Protein AF-A0A4R8WND4-F1 (afdb_monomer)

Radius of gyration: 23.16 Å; Cα contacts (8 Å, |Δi|>4): 41; chains: 1; bounding box: 38×72×34 Å

Foldseek 3Di:
DDDDDDDPPPDPPPPPPPVPPADPDDDADVPGDDDDDDDDPDFDKAKDADPVVVVRVVPRIDIDGGDD

Structure (mmCIF, N/CA/C/O backbone):
data_AF-A0A4R8WND4-F1
#
_entry.id   AF-A0A4R8WND4-F1
#
loop_
_atom_site.group_PDB
_atom_site.id
_atom_site.type_symbol
_atom_site.label_atom_id
_atom_site.label_alt_id
_atom_site.label_comp_id
_atom_site.label_asym_id
_atom_site.label_entity_id
_atom_site.label_seq_id
_atom_site.pdbx_PDB_ins_code
_atom_site.Cartn_x
_atom_site.Cartn_y
_atom_site.Cartn_z
_atom_site.occupancy
_atom_site.B_iso_or_equiv
_atom_site.auth_seq_id
_atom_site.auth_comp_id
_atom_site.auth_asym_id
_atom_site.auth_atom_id
_atom_site.pdbx_PDB_model_num
ATOM 1 N N . MET A 1 1 ? -20.549 65.453 19.367 1.00 42.62 1 MET A N 1
ATOM 2 C CA . MET A 1 1 ? -21.306 64.762 18.300 1.00 42.62 1 MET A CA 1
ATOM 3 C C . MET A 1 1 ? -20.652 63.406 18.130 1.00 42.62 1 MET A C 1
ATOM 5 O O . MET A 1 1 ? -19.784 63.232 17.290 1.00 42.62 1 MET A O 1
ATOM 9 N N . GLU A 1 2 ? -20.987 62.496 19.036 1.00 44.88 2 GLU A N 1
ATOM 10 C CA . GLU A 1 2 ? -20.547 61.105 19.019 1.00 44.88 2 GLU A CA 1
ATOM 11 C C . GLU A 1 2 ? -21.712 60.276 18.505 1.00 44.88 2 GLU A C 1
ATOM 13 O O . GLU A 1 2 ? -22.736 60.191 19.175 1.00 44.88 2 GLU A O 1
ATOM 18 N N . THR A 1 3 ? -21.562 59.661 17.337 1.00 44.75 3 THR A N 1
ATOM 19 C CA . THR A 1 3 ? -22.359 58.484 16.993 1.00 44.75 3 THR A CA 1
ATOM 20 C C . THR A 1 3 ? -21.480 57.481 16.258 1.00 44.75 3 THR A C 1
ATOM 22 O O . THR A 1 3 ? -21.250 57.595 15.060 1.00 44.75 3 THR A O 1
ATOM 25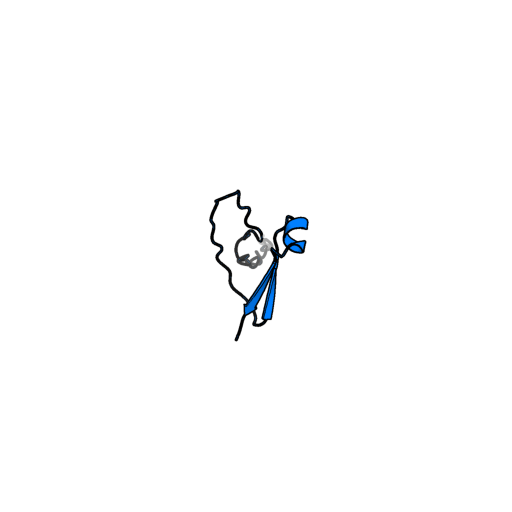 N N . SER A 1 4 ? -20.988 56.532 17.056 1.00 45.41 4 SER A N 1
ATOM 26 C CA . SER A 1 4 ? -20.850 55.102 16.766 1.00 45.41 4 SER A CA 1
ATOM 27 C C . SER A 1 4 ? -20.161 54.716 15.454 1.00 45.41 4 SER A C 1
ATOM 29 O O . SER A 1 4 ? -20.796 54.507 14.424 1.00 45.41 4 SER A O 1
ATOM 31 N N . SER A 1 5 ? -18.838 54.538 15.544 1.00 50.41 5 SER A N 1
ATOM 32 C CA . SER A 1 5 ? -18.113 53.621 14.666 1.00 50.41 5 SER A CA 1
ATOM 33 C C . SER A 1 5 ? -18.636 52.209 14.898 1.00 50.41 5 SER A C 1
ATOM 35 O O . SER A 1 5 ? -18.412 51.621 15.960 1.00 50.41 5 SER A O 1
ATOM 37 N N . ASP A 1 6 ? -19.333 51.702 13.893 1.00 60.69 6 ASP A N 1
ATOM 38 C CA . ASP A 1 6 ? -19.802 50.331 13.796 1.00 60.69 6 ASP A CA 1
ATOM 39 C C . ASP A 1 6 ? -18.594 49.383 13.881 1.00 60.69 6 ASP A C 1
ATOM 41 O O . ASP A 1 6 ? -17.701 49.380 13.028 1.00 60.69 6 ASP A O 1
ATOM 45 N N . GLN A 1 7 ? -18.501 48.659 14.995 1.00 58.66 7 GLN A N 1
ATOM 46 C CA . GLN A 1 7 ? -17.428 47.709 15.260 1.00 58.66 7 GLN A CA 1
ATOM 47 C C . GLN A 1 7 ? -17.617 46.520 14.319 1.00 58.66 7 GLN A C 1
ATOM 49 O O . GLN A 1 7 ? -18.482 45.673 14.545 1.00 58.66 7 GLN A O 1
ATOM 54 N N . VAL A 1 8 ? -16.787 46.444 13.278 1.00 57.28 8 VAL A N 1
ATOM 55 C CA . VAL A 1 8 ? -16.598 45.224 12.488 1.00 57.28 8 VAL A CA 1
ATOM 56 C C . VAL A 1 8 ? -16.199 44.116 13.460 1.00 57.28 8 VAL A C 1
ATOM 58 O O . VAL A 1 8 ? -15.071 44.078 13.952 1.00 57.28 8 VAL A O 1
ATOM 61 N N . ARG A 1 9 ? -17.147 43.229 13.778 1.00 57.59 9 ARG A N 1
ATOM 62 C CA . ARG A 1 9 ? -16.858 41.981 14.480 1.00 57.59 9 ARG A CA 1
ATOM 63 C C . ARG A 1 9 ? -15.961 41.163 13.563 1.00 57.59 9 ARG A C 1
ATOM 65 O O . ARG A 1 9 ? -16.413 40.626 12.557 1.00 57.59 9 ARG A O 1
ATOM 72 N N . VAL A 1 10 ? -14.682 41.104 13.911 1.00 60.53 10 VAL A N 1
ATOM 73 C CA . VAL A 1 10 ? -13.778 40.069 13.424 1.00 60.53 10 VAL A CA 1
ATOM 74 C C . VAL A 1 10 ? -14.302 38.769 14.022 1.00 60.53 10 VAL A C 1
ATOM 76 O O . VAL A 1 10 ? -14.027 38.462 15.179 1.00 60.53 10 VAL A O 1
ATOM 79 N N . GLU A 1 11 ? -15.15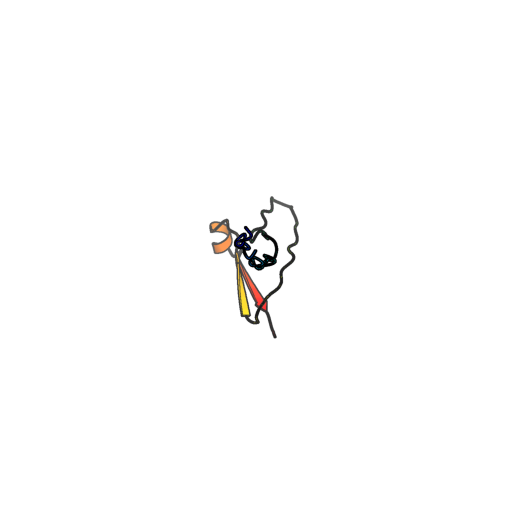4 38.060 13.284 1.00 64.00 11 GLU A N 1
ATOM 80 C CA . GLU A 1 11 ? -15.453 36.676 13.625 1.00 64.00 11 GLU A CA 1
ATOM 81 C C . GLU A 1 11 ? -14.149 35.902 13.444 1.00 64.00 11 GLU A C 1
ATOM 83 O O . GLU A 1 11 ? -13.525 35.952 12.382 1.00 64.00 11 GLU A O 1
ATOM 88 N N . GLU A 1 12 ? -13.688 35.274 14.521 1.00 61.78 12 GLU A N 1
ATOM 89 C CA . GLU A 1 12 ? -12.550 34.369 14.512 1.00 61.78 12 GLU A CA 1
ATOM 90 C C . GLU A 1 12 ? -12.843 33.277 13.481 1.00 61.78 12 GLU A C 1
ATOM 92 O O . GLU A 1 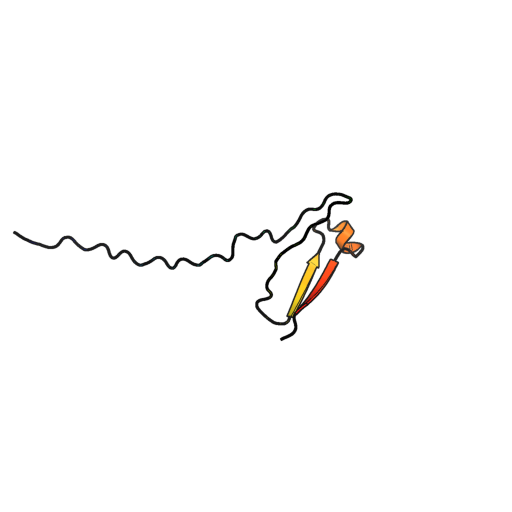12 ? -13.648 32.379 13.720 1.00 61.78 12 GLU A O 1
ATOM 97 N N . ILE A 1 13 ? -12.253 33.404 12.290 1.00 64.62 13 ILE A N 1
ATOM 98 C CA . ILE A 1 13 ? -12.347 32.383 11.251 1.00 64.62 13 ILE A CA 1
ATOM 99 C C . ILE A 1 13 ? -11.747 31.131 11.887 1.00 64.62 13 ILE A C 1
ATOM 101 O O . ILE A 1 13 ? -10.565 31.178 12.244 1.00 64.62 13 ILE A O 1
ATOM 105 N N . PRO A 1 14 ? -12.512 30.039 12.080 1.00 54.00 14 PRO A N 1
ATOM 106 C CA . PRO A 1 14 ? -11.962 28.854 12.700 1.00 54.00 14 PRO A CA 1
ATOM 107 C C . PRO A 1 14 ? -10.796 28.405 11.832 1.00 54.00 14 PRO A C 1
ATOM 109 O O . PRO A 1 14 ? -10.970 28.030 10.669 1.00 54.00 14 PRO A O 1
ATOM 112 N N . SER A 1 15 ? -9.594 28.484 12.399 1.00 59.06 15 SER A N 1
ATOM 113 C CA . SER A 1 15 ? -8.439 27.815 11.837 1.00 59.06 15 SER A CA 1
ATOM 114 C C . SER A 1 15 ? -8.744 26.335 11.969 1.00 59.06 15 SER A C 1
ATOM 116 O O . SER A 1 15 ? -8.491 25.713 13.002 1.00 59.06 15 SER A O 1
ATOM 118 N N . TYR A 1 16 ? -9.347 25.757 10.930 1.00 57.44 16 TYR A N 1
ATOM 119 C CA . TYR A 1 16 ? -9.127 24.350 10.700 1.00 57.44 16 TYR A CA 1
ATOM 120 C C . TYR A 1 16 ? -7.618 24.248 10.565 1.00 57.44 16 TYR A C 1
ATOM 122 O O . TYR A 1 16 ? -7.048 24.692 9.566 1.00 57.44 16 TYR A O 1
ATOM 130 N N . SER A 1 17 ? -6.976 23.690 11.591 1.00 55.88 17 SER A N 1
ATOM 131 C CA . SER A 1 17 ? -5.757 22.940 11.376 1.00 55.88 17 SER A CA 1
ATOM 132 C C . SER A 1 17 ? -6.143 21.922 10.316 1.00 55.88 17 SER A C 1
ATOM 134 O O . SER A 1 17 ? -6.722 20.883 10.619 1.00 55.88 17 SER A O 1
ATOM 136 N N . GLN A 1 18 ? -5.964 22.297 9.049 1.00 60.84 18 GLN A N 1
ATOM 137 C CA . GLN A 1 18 ? -5.942 21.341 7.971 1.00 60.84 18 GLN A CA 1
ATOM 138 C C . GLN A 1 18 ? -4.837 20.395 8.441 1.00 60.84 18 GLN A C 1
ATOM 140 O O . GLN A 1 18 ? -3.706 20.872 8.630 1.00 60.84 18 GLN A O 1
ATOM 145 N N . PRO A 1 19 ? -5.127 19.119 8.774 1.00 53.84 19 PRO A N 1
ATOM 146 C CA . PRO A 1 19 ? -4.036 18.163 8.862 1.00 53.84 19 PRO A CA 1
ATOM 147 C C . PRO A 1 19 ? -3.301 18.357 7.544 1.00 53.84 19 PRO A C 1
ATOM 149 O O . PRO A 1 19 ? -3.977 18.445 6.519 1.00 53.84 19 PRO A O 1
ATOM 152 N N . ALA A 1 20 ? -1.997 18.633 7.633 1.00 56.22 20 ALA A N 1
ATOM 153 C CA . ALA A 1 20 ? -1.187 19.187 6.556 1.00 56.22 20 ALA A CA 1
ATOM 154 C C . ALA A 1 20 ? -1.606 18.631 5.192 1.00 56.22 20 ALA A C 1
ATOM 156 O O . ALA A 1 20 ? -2.035 17.483 5.121 1.00 56.22 20 ALA A O 1
ATOM 157 N N . ASP A 1 21 ? -1.468 19.416 4.126 1.00 55.19 21 ASP A N 1
ATOM 158 C CA . ASP A 1 21 ? -1.619 18.956 2.744 1.00 55.19 21 ASP A CA 1
ATOM 159 C C . ASP A 1 21 ? -0.627 17.802 2.456 1.00 55.19 21 ASP A C 1
ATOM 161 O O . ASP A 1 21 ? 0.419 17.967 1.828 1.00 55.19 21 ASP A O 1
ATOM 165 N N . LEU A 1 22 ? -0.911 16.624 3.010 1.00 61.16 22 LEU A N 1
ATOM 166 C CA . LEU A 1 22 ? -0.104 15.426 2.996 1.00 61.16 22 LEU A CA 1
ATOM 167 C C . LEU A 1 22 ? -0.408 14.759 1.666 1.00 61.16 22 LEU A C 1
ATOM 169 O O . LEU A 1 22 ? -1.564 14.487 1.327 1.00 61.16 22 LEU A O 1
ATOM 173 N N . ALA A 1 23 ? 0.640 14.511 0.889 1.00 66.44 23 ALA A N 1
ATOM 174 C CA . ALA A 1 23 ? 0.501 13.805 -0.368 1.00 66.44 23 ALA A CA 1
ATOM 175 C C . ALA A 1 23 ? -0.089 12.407 -0.111 1.00 66.44 23 ALA A C 1
ATOM 177 O O . ALA A 1 23 ? 0.454 11.618 0.658 1.00 66.44 23 ALA A O 1
ATOM 178 N N . GLN A 1 24 ? -1.187 12.081 -0.798 1.00 83.00 24 GLN A N 1
ATOM 179 C CA . GLN A 1 24 ? -1.793 10.740 -0.777 1.00 83.00 24 GLN A CA 1
ATOM 180 C C . GLN A 1 24 ? -1.004 9.723 -1.618 1.00 83.00 24 GLN A C 1
ATOM 182 O O . GLN A 1 24 ? -1.359 8.547 -1.683 1.00 83.00 24 GLN A O 1
ATOM 187 N N . VAL A 1 25 ? 0.041 10.188 -2.306 1.00 91.44 25 VAL A N 1
ATOM 188 C CA . VAL A 1 25 ? 0.825 9.425 -3.272 1.00 91.44 25 VAL A CA 1
ATOM 189 C C . VAL A 1 25 ? 2.297 9.720 -3.038 1.00 91.44 25 VAL A C 1
ATOM 191 O O . VAL A 1 25 ? 2.696 10.880 -2.959 1.00 91.44 25 VAL A O 1
ATOM 194 N N . LEU A 1 26 ? 3.097 8.663 -2.969 1.00 92.25 26 LEU A N 1
ATOM 195 C CA . LEU A 1 26 ? 4.549 8.733 -2.930 1.00 92.25 26 LEU A CA 1
ATOM 196 C C . LEU A 1 26 ? 5.086 8.088 -4.206 1.00 92.25 26 LEU A C 1
ATOM 198 O O . LEU A 1 26 ? 4.874 6.895 -4.419 1.00 92.25 26 LEU A O 1
ATOM 202 N N . ASP A 1 27 ? 5.749 8.875 -5.051 1.00 93.38 27 ASP A N 1
ATOM 203 C CA . ASP A 1 27 ? 6.425 8.351 -6.238 1.00 93.38 27 ASP A CA 1
ATOM 204 C C . ASP A 1 27 ? 7.803 7.797 -5.862 1.00 93.38 27 ASP A C 1
ATOM 206 O O . ASP A 1 27 ? 8.538 8.402 -5.075 1.00 93.38 27 ASP A O 1
ATOM 210 N N . LEU A 1 28 ? 8.138 6.632 -6.411 1.00 93.00 28 LEU A N 1
ATOM 211 C CA . LEU A 1 28 ? 9.392 5.934 -6.151 1.00 93.00 28 LEU A CA 1
ATOM 212 C C . LEU A 1 28 ? 9.961 5.420 -7.470 1.00 93.00 28 LEU A C 1
ATOM 214 O O . LEU A 1 28 ? 9.357 4.588 -8.149 1.00 93.00 28 LEU A O 1
ATOM 218 N N . ALA A 1 29 ? 11.167 5.871 -7.800 1.00 94.88 29 ALA A N 1
ATOM 219 C CA . ALA A 1 29 ? 11.933 5.302 -8.895 1.00 94.88 29 ALA A CA 1
ATOM 220 C C . ALA A 1 29 ? 12.450 3.893 -8.545 1.00 94.88 29 ALA A C 1
ATOM 222 O O . ALA A 1 29 ? 12.427 3.447 -7.394 1.00 94.88 29 ALA A O 1
ATOM 223 N N . ALA A 1 30 ? 12.974 3.179 -9.544 1.00 93.88 30 ALA A N 1
ATOM 224 C CA . ALA A 1 30 ? 13.595 1.877 -9.326 1.00 93.88 30 ALA A CA 1
ATOM 225 C C . ALA A 1 30 ? 14.703 1.960 -8.257 1.00 93.88 30 ALA A C 1
ATOM 227 O O . ALA A 1 30 ? 15.570 2.829 -8.316 1.00 93.88 30 ALA A O 1
ATOM 228 N N . ALA A 1 31 ? 14.665 1.033 -7.295 1.00 95.44 31 ALA A N 1
ATOM 229 C CA . ALA A 1 31 ? 15.549 0.979 -6.125 1.00 95.44 31 ALA A CA 1
ATOM 230 C C . ALA A 1 31 ? 15.442 2.166 -5.142 1.00 95.44 31 ALA A C 1
ATOM 232 O O . ALA A 1 31 ? 16.223 2.233 -4.191 1.00 95.44 31 ALA A O 1
ATOM 233 N N . GLN A 1 32 ? 14.470 3.068 -5.308 1.00 97.50 32 GLN A N 1
ATOM 234 C CA . GLN A 1 32 ? 14.178 4.103 -4.322 1.00 97.50 32 GLN A CA 1
ATOM 235 C C . GLN A 1 32 ? 13.319 3.531 -3.186 1.00 97.50 32 GLN A C 1
ATOM 237 O O . GLN A 1 32 ? 12.328 2.841 -3.419 1.00 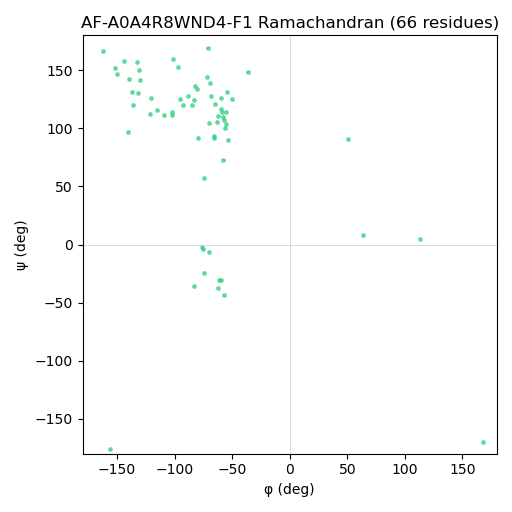97.50 32 GLN A O 1
ATOM 242 N N . GLY A 1 33 ? 13.697 3.843 -1.947 1.00 94.00 33 GLY A N 1
ATOM 243 C CA . GLY A 1 33 ? 12.870 3.616 -0.765 1.00 94.00 33 GLY A CA 1
ATOM 244 C C . GLY A 1 33 ? 12.205 4.908 -0.296 1.00 94.00 33 GLY A C 1
ATOM 245 O O . GLY A 1 33 ? 12.676 6.007 -0.588 1.00 94.00 33 GLY A O 1
ATOM 246 N N . GLY A 1 34 ? 11.134 4.773 0.476 1.00 91.75 34 GLY A N 1
ATOM 247 C CA . GLY A 1 34 ? 10.480 5.890 1.144 1.00 91.75 34 GLY A CA 1
ATOM 248 C C . GLY A 1 34 ? 9.585 5.406 2.277 1.00 91.75 34 GLY A C 1
ATOM 249 O O . GLY A 1 34 ? 9.315 4.211 2.397 1.00 91.75 34 GLY A O 1
ATOM 250 N N . PHE A 1 35 ? 9.153 6.334 3.123 1.00 92.44 35 PHE A N 1
ATOM 251 C CA . PHE A 1 35 ? 8.211 6.077 4.206 1.00 92.44 35 PHE A CA 1
ATOM 252 C C . PHE A 1 35 ? 7.118 7.143 4.189 1.00 92.44 35 PHE A C 1
ATOM 254 O O . PHE A 1 35 ? 7.312 8.233 3.651 1.00 92.44 35 PHE A O 1
ATOM 261 N N . VAL A 1 36 ? 5.968 6.811 4.767 1.00 90.69 36 VAL A N 1
ATOM 262 C CA . VAL A 1 36 ? 4.843 7.728 4.944 1.00 90.69 36 VAL A CA 1
ATOM 263 C C . VAL A 1 36 ? 4.390 7.671 6.396 1.00 90.69 36 VAL A C 1
ATOM 265 O O . VAL A 1 36 ? 4.370 6.599 7.002 1.00 90.69 36 VAL A O 1
ATOM 268 N N . GLU A 1 37 ? 4.028 8.822 6.948 1.00 90.25 37 GLU A N 1
ATOM 269 C CA . GLU A 1 37 ? 3.343 8.910 8.234 1.00 90.25 37 GLU A CA 1
ATOM 270 C C . GLU A 1 37 ? 1.845 8.991 7.962 1.00 90.25 37 GLU A C 1
ATOM 272 O O . GLU A 1 37 ? 1.386 9.825 7.181 1.00 90.25 37 GLU A O 1
ATOM 277 N N . LEU A 1 38 ? 1.084 8.081 8.564 1.00 87.81 38 LEU A N 1
ATOM 278 C CA . LEU A 1 38 ? -0.352 7.985 8.355 1.00 87.81 38 LEU A CA 1
ATOM 279 C C . LEU A 1 38 ? -1.073 7.699 9.671 1.00 87.81 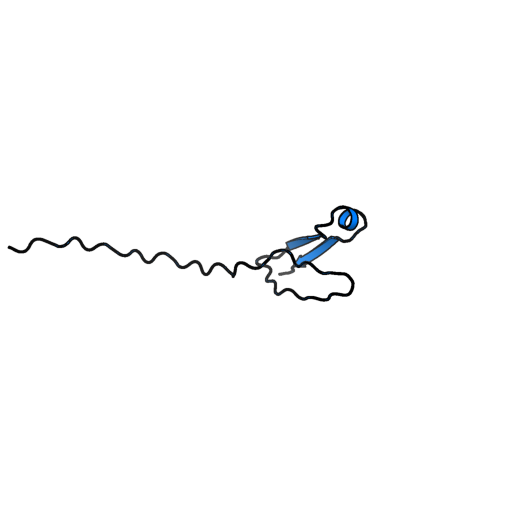38 LEU A C 1
ATOM 281 O O . LEU A 1 38 ? -0.609 6.913 10.495 1.00 87.81 38 LEU A O 1
ATOM 285 N N . THR A 1 39 ? -2.243 8.308 9.823 1.00 91.06 39 THR A N 1
ATOM 286 C CA . THR A 1 39 ? -3.151 8.075 10.947 1.00 91.06 39 THR A CA 1
ATOM 287 C C . THR A 1 39 ? -4.475 7.576 10.391 1.00 91.06 39 THR A C 1
ATOM 289 O O . THR A 1 39 ? -5.071 8.230 9.536 1.00 91.06 39 THR A O 1
ATOM 292 N N . PHE A 1 40 ? -4.949 6.425 10.874 1.00 92.62 40 PHE A N 1
ATOM 293 C CA . PHE A 1 40 ? -6.285 5.930 10.547 1.00 92.62 40 PHE A CA 1
ATOM 294 C C . PHE A 1 40 ? -7.303 6.562 11.502 1.00 92.62 40 PHE A C 1
ATOM 296 O O . PHE A 1 40 ? -7.170 6.377 12.711 1.00 92.62 40 PHE A O 1
ATOM 303 N N . PRO A 1 41 ? -8.304 7.307 11.002 1.00 90.69 41 PRO A N 1
ATOM 304 C CA . PRO A 1 41 ? -9.292 7.945 11.869 1.00 90.69 41 PRO A CA 1
ATOM 305 C C . PRO A 1 41 ? -10.299 6.943 12.448 1.00 90.69 41 PRO A C 1
ATOM 307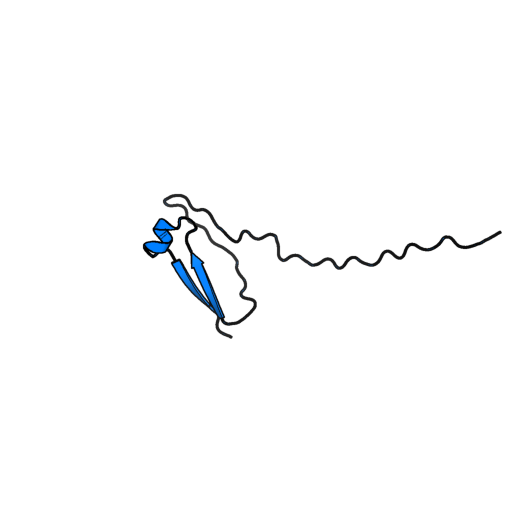 O O . PRO A 1 41 ? -10.890 7.204 13.491 1.00 90.69 41 PRO A O 1
ATOM 310 N N . GLU A 1 42 ? -10.500 5.805 11.778 1.00 95.06 42 GLU A N 1
ATOM 311 C CA . GLU A 1 42 ? -11.502 4.800 12.131 1.00 95.06 42 GLU A CA 1
ATOM 312 C C . GLU A 1 42 ? -10.972 3.382 11.857 1.00 95.06 42 GLU A C 1
ATOM 314 O O . GLU A 1 42 ? -10.059 3.176 11.051 1.00 95.06 42 GLU A O 1
ATOM 319 N N . ALA A 1 43 ? -11.553 2.381 12.524 1.00 97.62 43 ALA A N 1
ATOM 320 C CA . ALA A 1 43 ? -11.293 0.980 12.204 1.00 97.62 43 ALA A CA 1
ATOM 321 C C . ALA A 1 43 ? -11.897 0.633 10.834 1.00 97.62 43 ALA A C 1
ATOM 323 O O . ALA A 1 43 ? -13.014 1.038 10.510 1.00 97.62 43 ALA A O 1
ATOM 324 N N . GLY A 1 44 ? -11.185 -0.145 10.018 1.00 97.50 44 GLY A N 1
ATOM 325 C CA . GLY A 1 44 ? -11.627 -0.403 8.652 1.00 97.50 44 GLY A CA 1
ATOM 326 C C . GLY A 1 44 ? -10.590 -1.056 7.747 1.00 97.50 44 GLY A C 1
ATOM 327 O O . GLY A 1 44 ? -9.545 -1.539 8.180 1.00 97.50 44 GLY A O 1
ATOM 328 N N . ARG A 1 45 ? -10.913 -1.100 6.451 1.00 97.94 45 ARG A N 1
ATOM 329 C CA . ARG A 1 45 ? -10.076 -1.673 5.390 1.00 97.94 45 ARG A CA 1
ATOM 330 C C . ARG A 1 45 ? -9.776 -0.601 4.351 1.00 97.94 45 ARG A C 1
ATOM 332 O O . ARG A 1 45 ? -10.674 -0.195 3.619 1.00 97.94 45 ARG A O 1
ATOM 339 N N . TYR A 1 46 ? -8.518 -0.194 4.263 1.00 96.19 46 TYR A N 1
ATOM 340 C CA . TYR A 1 46 ? -8.066 0.895 3.403 1.00 96.19 46 TYR A CA 1
ATOM 341 C C . TYR A 1 46 ? -7.251 0.331 2.233 1.00 96.19 46 TYR A C 1
ATOM 343 O O . TYR A 1 46 ? -6.175 -0.229 2.465 1.00 96.19 46 TYR A O 1
ATOM 351 N N . PRO A 1 47 ? -7.748 0.402 0.985 1.00 95.25 47 PRO A N 1
ATOM 352 C CA . PRO A 1 47 ? -6.986 -0.055 -0.167 1.00 95.25 47 PRO A CA 1
ATOM 353 C C . PRO A 1 47 ? -5.828 0.904 -0.458 1.00 95.25 47 PRO A C 1
ATOM 355 O O . PRO A 1 47 ? -5.973 2.118 -0.345 1.00 95.25 47 PRO A O 1
ATOM 358 N N . PHE A 1 48 ? -4.702 0.356 -0.896 1.00 95.31 48 PHE A N 1
ATOM 359 C CA . PHE A 1 48 ? -3.620 1.123 -1.507 1.00 95.31 48 PHE A CA 1
ATOM 360 C C . PHE A 1 48 ? -3.199 0.450 -2.809 1.00 95.31 48 PHE A C 1
ATOM 362 O O . PHE A 1 48 ? -3.339 -0.767 -2.975 1.00 95.31 48 PHE A O 1
ATOM 369 N N . VAL A 1 49 ? -2.726 1.247 -3.759 1.00 96.44 49 VAL A N 1
ATOM 370 C CA . VAL A 1 49 ? -2.519 0.807 -5.136 1.00 96.44 49 VAL A CA 1
ATOM 371 C C . VAL A 1 49 ? -1.377 1.578 -5.780 1.00 96.44 49 VAL A C 1
ATOM 373 O O . VAL A 1 49 ? -1.180 2.756 -5.488 1.00 96.44 49 VAL A O 1
ATOM 376 N N . SER A 1 50 ? -0.636 0.924 -6.671 1.00 95.75 50 SER A N 1
ATOM 377 C CA . SER A 1 50 ? 0.224 1.637 -7.612 1.00 95.75 50 SER A CA 1
ATOM 378 C C . SER A 1 50 ? -0.637 2.411 -8.611 1.00 95.75 50 SER A C 1
ATOM 380 O O . SER A 1 50 ? -1.495 1.828 -9.272 1.00 95.75 50 SER A O 1
ATOM 382 N N . HIS A 1 51 ? -0.386 3.712 -8.779 1.00 94.44 51 HIS A N 1
ATOM 383 C CA . HIS A 1 51 ? -1.075 4.503 -9.806 1.00 94.44 51 HIS A CA 1
ATOM 384 C C . HIS A 1 51 ? -0.648 4.156 -11.242 1.00 94.44 51 HIS A C 1
ATOM 386 O O . HIS A 1 51 ? -1.296 4.585 -12.198 1.00 94.44 51 HIS A O 1
ATOM 392 N N . VAL A 1 52 ? 0.368 3.306 -11.414 1.00 94.88 52 VAL A N 1
ATOM 393 C CA . VAL A 1 52 ? 0.609 2.600 -12.674 1.00 94.88 52 VAL A CA 1
ATOM 394 C C . VAL A 1 52 ? -0.348 1.405 -12.733 1.00 94.88 52 VAL A C 1
ATOM 396 O O . VAL A 1 52 ? -0.054 0.319 -12.235 1.00 94.88 52 VAL A O 1
ATOM 399 N N . MET A 1 53 ? -1.526 1.608 -13.328 1.00 94.94 53 MET A N 1
ATOM 400 C CA . MET A 1 53 ? -2.641 0.648 -13.237 1.00 94.94 53 MET A CA 1
ATOM 401 C C . MET A 1 53 ? -2.313 -0.745 -13.791 1.00 94.94 53 MET A C 1
ATOM 403 O O . MET A 1 53 ? -2.784 -1.743 -13.250 1.00 94.94 53 MET A O 1
ATOM 407 N N . SER A 1 54 ? -1.437 -0.846 -14.795 1.00 97.56 54 SER A N 1
ATOM 408 C CA . SER A 1 54 ? -0.964 -2.145 -15.291 1.00 97.56 54 SER A CA 1
ATOM 409 C C . SER A 1 54 ? -0.229 -2.960 -14.226 1.00 97.56 54 SER A C 1
ATOM 411 O O . SER A 1 54 ? -0.253 -4.187 -14.262 1.00 97.56 54 SER A O 1
ATOM 413 N N . ASP A 1 55 ? 0.441 -2.300 -13.284 1.00 96.00 55 ASP A N 1
ATOM 414 C CA 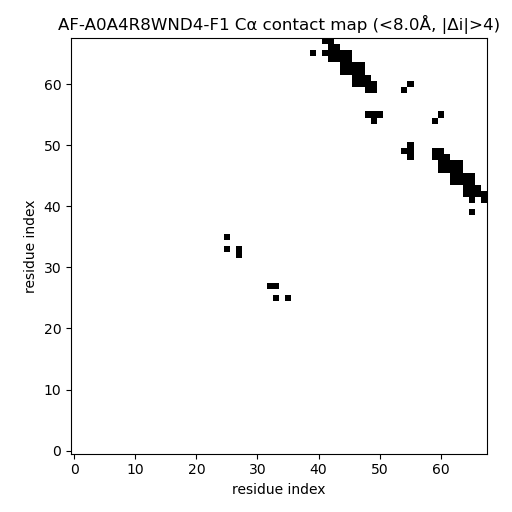. ASP A 1 55 ? 1.134 -2.973 -12.188 1.00 96.00 55 ASP A CA 1
ATOM 415 C C . ASP A 1 55 ? 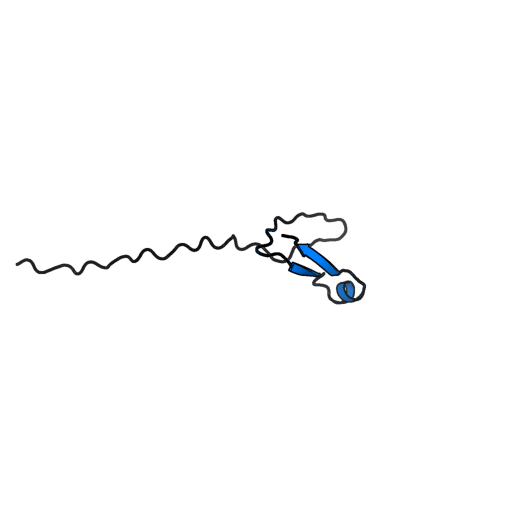0.159 -3.302 -11.061 1.00 96.00 55 ASP A C 1
ATOM 417 O O . ASP A 1 55 ? 0.235 -4.383 -10.477 1.00 96.00 55 ASP A O 1
ATOM 421 N N . ALA A 1 56 ? -0.818 -2.426 -10.808 1.00 95.69 56 ALA A N 1
ATOM 422 C CA . ALA A 1 56 ? -1.922 -2.710 -9.896 1.00 95.69 56 ALA A CA 1
ATOM 423 C C . ALA A 1 56 ? -2.696 -3.976 -10.299 1.00 95.69 56 ALA A C 1
ATOM 425 O O . ALA A 1 56 ? -2.995 -4.817 -9.446 1.00 95.69 56 ALA A O 1
ATOM 426 N N . GLU A 1 57 ? -2.972 -4.147 -11.594 1.00 96.62 57 GLU A N 1
ATOM 427 C CA . GLU A 1 57 ? -3.589 -5.355 -12.159 1.00 96.62 57 GLU A CA 1
ATOM 428 C C . GLU A 1 57 ? -2.714 -6.599 -11.964 1.00 96.62 57 GLU A C 1
ATOM 430 O O . GLU A 1 57 ? -3.230 -7.671 -11.644 1.00 96.62 57 GLU A O 1
ATOM 435 N N . LYS A 1 58 ? -1.387 -6.449 -12.074 1.00 97.69 58 LYS A N 1
ATOM 436 C CA . LYS A 1 58 ? -0.401 -7.512 -11.809 1.00 97.69 58 LYS A CA 1
ATOM 437 C C . LYS A 1 58 ? -0.175 -7.790 -10.317 1.00 97.69 58 LYS A C 1
ATOM 439 O O . LYS A 1 58 ? 0.581 -8.700 -9.987 1.00 97.69 58 LYS A O 1
ATOM 444 N N . GLY A 1 59 ? -0.826 -7.045 -9.421 1.00 96.75 59 GLY A N 1
ATOM 445 C CA . GLY A 1 59 ? -0.804 -7.296 -7.980 1.00 96.75 59 GLY A CA 1
ATOM 4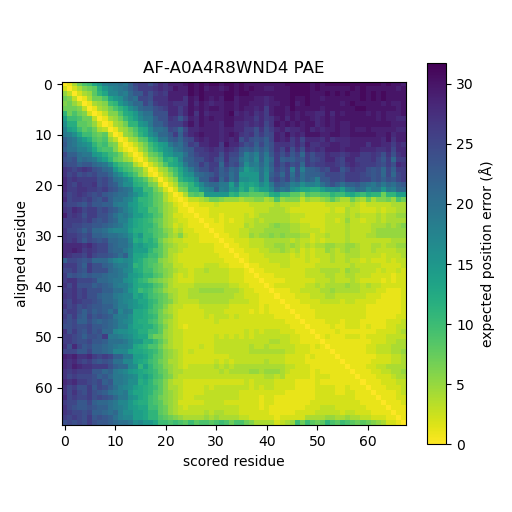46 C C . GLY A 1 59 ? -0.105 -6.236 -7.132 1.00 96.75 59 GLY A C 1
ATOM 447 O O . GLY A 1 59 ? -0.032 -6.420 -5.920 1.00 96.75 59 GLY A O 1
ATOM 448 N N . ALA A 1 60 ? 0.354 -5.116 -7.701 1.00 96.94 60 ALA A N 1
ATOM 449 C CA . ALA A 1 60 ? 0.887 -3.974 -6.946 1.00 96.94 60 ALA A CA 1
ATOM 450 C C . ALA A 1 60 ? -0.237 -3.170 -6.256 1.00 96.94 60 ALA A C 1
ATOM 452 O O . ALA A 1 60 ? -0.442 -1.979 -6.504 1.00 96.94 60 ALA A O 1
ATOM 453 N N . ARG A 1 61 ? -1.018 -3.857 -5.423 1.00 97.50 61 ARG A N 1
ATOM 454 C CA . ARG A 1 61 ? -2.129 -3.329 -4.633 1.00 97.50 61 ARG A CA 1
ATOM 455 C C . ARG A 1 61 ? -2.306 -4.161 -3.371 1.00 97.50 61 ARG A C 1
ATOM 457 O O . ARG A 1 61 ? -2.028 -5.358 -3.367 1.00 97.50 61 ARG A O 1
ATOM 464 N N . GLY A 1 62 ? -2.829 -3.548 -2.323 1.00 97.31 62 GLY A N 1
ATOM 465 C CA . GLY A 1 62 ? -3.066 -4.220 -1.054 1.00 97.31 62 GLY A CA 1
ATOM 466 C C . GLY A 1 62 ? -4.144 -3.536 -0.232 1.00 97.31 62 GLY A C 1
ATOM 467 O O . GLY A 1 62 ? -4.791 -2.589 -0.678 1.00 97.31 62 GLY A O 1
ATOM 468 N N . VAL A 1 63 ? -4.354 -4.051 0.978 1.00 97.81 63 VAL A N 1
ATOM 469 C CA . VAL A 1 63 ? -5.295 -3.486 1.947 1.00 97.81 63 VAL A CA 1
ATOM 470 C C . VAL A 1 63 ? -4.608 -3.378 3.296 1.00 97.81 63 VAL A C 1
ATOM 472 O O . VAL A 1 63 ? -4.049 -4.357 3.788 1.00 97.81 63 VAL A O 1
ATOM 475 N N . LEU A 1 64 ? -4.705 -2.203 3.903 1.00 96.56 64 LEU A N 1
ATOM 476 C CA . LEU A 1 64 ? -4.373 -1.975 5.301 1.00 96.56 64 LEU A CA 1
ATOM 477 C C . LEU A 1 64 ? -5.627 -2.254 6.135 1.00 96.56 64 LEU A C 1
ATOM 479 O O . LEU A 1 64 ? -6.703 -1.736 5.832 1.00 96.56 64 LEU A O 1
ATOM 483 N N . ALA A 1 65 ? -5.503 -3.104 7.151 1.00 97.75 65 ALA A N 1
ATOM 484 C CA . ALA A 1 65 ? -6.579 -3.391 8.093 1.00 97.75 65 ALA A CA 1
ATOM 485 C C . ALA A 1 65 ? -6.317 -2.626 9.395 1.00 97.75 65 ALA A C 1
ATOM 487 O O . ALA A 1 65 ? -5.364 -2.937 10.105 1.00 97.75 65 ALA A O 1
ATOM 488 N N . ALA A 1 66 ? -7.154 -1.634 9.689 1.00 97.31 66 ALA A N 1
ATOM 489 C CA . ALA A 1 66 ? -7.135 -0.896 10.943 1.00 97.31 66 ALA A CA 1
ATOM 490 C C . ALA A 1 66 ? -8.107 -1.558 11.925 1.00 97.31 66 ALA A C 1
ATOM 492 O O . ALA A 1 66 ? -9.300 -1.685 11.635 1.00 97.31 66 ALA A O 1
ATOM 493 N N . THR A 1 67 ? -7.592 -2.009 13.065 1.00 96.00 67 THR A N 1
ATOM 494 C CA . THR A 1 67 ? -8.385 -2.578 14.161 1.00 96.00 67 THR A CA 1
ATOM 495 C C . THR A 1 67 ? -8.654 -1.515 15.231 1.00 96.00 67 THR A C 1
ATOM 497 O O . THR A 1 67 ? -7.843 -0.596 15.343 1.00 96.00 67 THR A O 1
ATOM 500 N N . PRO A 1 68 ? -9.758 -1.628 15.997 1.00 90.69 68 PRO A N 1
ATOM 501 C CA . PRO A 1 68 ? -10.025 -0.757 17.144 1.00 90.69 68 PRO A CA 1
ATOM 502 C C . PRO A 1 68 ? -8.922 -0.788 18.206 1.00 90.69 68 PRO A C 1
ATOM 504 O O . PRO A 1 68 ? -8.249 -1.841 18.324 1.00 90.69 68 PRO A O 1
#

Sequence (68 aa):
METSSDQVRVEEIPSYSQPADLAQVLDLAAAQGGFVELTFPEAGRYPFVSHVMSDAEKGARGVLAATP

pLDDT: mean 81.6, std 18.7, range [42.62, 97.94]

Solvent-accessible surface area (backbone atoms only — not comparable to full-atom values): 4967 Å² total; per-residue (Å²): 142,85,79,79,84,79,75,80,78,79,72,79,73,79,76,70,76,63,76,66,97,68,74,94,69,83,91,67,58,92,95,54,84,84,85,82,91,84,82,78,94,60,64,46,76,47,77,49,67,44,89,55,56,76,46,28,76,74,54,45,50,53,70,49,77,43,73,127

Mean predicted aligned error: 12.29 Å

Secondary structure (DSSP, 8-state):
-----------------------S-----TT---------SSSEEEEEE-SSHHHHHTT-EEEEEE--